Protein AF-A0A9P7JYB6-F1 (afdb_monomer)

Mean predicted aligned error: 8.9 Å

Secondary structure (DSSP, 8-state):
-------TTHHHHHHHHHHHHHHHHHHHHS--SS--HHHHHHHHHHHHHHTTS-SS--SSHHHHHHHHHHH----HHHHHHHTTS-HHHHHHHS-SSHHHHHHHHHH-S-PPPHHHHHHTTGGGG--S---

pLDDT: mean 78.35, std 14.1, range [33.31, 90.75]

Nearest PDB structures (foldseek):
  6iuh-assembly2_B  TM=2.612E-01  e=4.422E+00  Rattus norvegicus

Organism: NCBI:txid1912936

Solvent-accessible surface area (backbone atoms only — not comparable to full-atom values): 7772 Å² total; per-residue (Å²): 142,82,89,80,84,80,73,77,69,64,66,62,54,49,55,51,30,52,54,22,45,50,53,51,47,56,40,63,78,54,44,68,90,60,94,46,68,66,64,52,34,51,51,42,29,27,49,36,38,37,64,65,76,42,99,66,69,56,94,41,57,66,57,29,40,50,50,38,59,72,66,53,25,45,56,65,42,60,47,68,74,42,60,89,71,48,56,67,61,51,51,67,61,38,31,97,34,68,66,54,38,53,53,46,58,69,75,41,87,71,67,62,56,69,66,58,37,55,63,54,67,47,54,51,54,58,85,76,84,72,128

Structure (mmCIF, N/CA/C/O backbone):
data_AF-A0A9P7JYB6-F1
#
_entry.id   AF-A0A9P7JYB6-F1
#
loop_
_atom_site.group_PDB
_atom_site.id
_atom_site.type_symbol
_atom_site.label_atom_id
_atom_site.label_alt_id
_atom_site.label_comp_id
_atom_site.label_asym_id
_atom_site.label_entity_id
_atom_site.label_seq_id
_atom_site.pdbx_PDB_ins_code
_atom_site.Cartn_x
_atom_site.Cartn_y
_atom_site.Cartn_z
_atom_site.occupancy
_atom_site.B_iso_or_equiv
_atom_site.auth_seq_id
_atom_site.auth_comp_id
_atom_site.auth_asym_id
_atom_site.auth_atom_id
_atom_site.pdbx_PDB_model_num
ATOM 1 N N . MET A 1 1 ? -38.415 22.644 -21.690 1.00 56.38 1 MET A N 1
ATOM 2 C CA . MET A 1 1 ? -37.770 22.269 -20.421 1.00 56.38 1 MET A CA 1
ATOM 3 C C . MET A 1 1 ? -37.623 20.766 -20.470 1.00 56.38 1 MET A C 1
ATOM 5 O O . MET A 1 1 ? -38.571 20.095 -20.114 1.00 56.38 1 MET A O 1
ATOM 9 N N . GLU A 1 2 ? -36.503 20.261 -20.979 1.00 40.44 2 GLU A N 1
ATOM 10 C CA . GLU A 1 2 ? -36.101 18.865 -20.782 1.00 40.44 2 GLU A CA 1
ATOM 11 C C . GLU A 1 2 ? -34.589 18.868 -20.553 1.00 40.44 2 GLU A C 1
ATOM 13 O O . GLU A 1 2 ? -33.809 19.348 -21.375 1.00 40.44 2 GLU A O 1
ATOM 18 N N . TYR A 1 3 ? -34.242 18.482 -19.329 1.00 57.28 3 TYR A N 1
ATOM 19 C CA . TYR A 1 3 ? -32.908 18.156 -18.858 1.00 57.28 3 TYR A CA 1
ATOM 20 C C . TYR A 1 3 ? -32.534 16.781 -19.422 1.00 57.28 3 TYR A C 1
ATOM 22 O O . TYR A 1 3 ? -33.396 15.916 -19.488 1.00 57.28 3 TYR A O 1
ATOM 30 N N . GLU A 1 4 ? -31.264 16.575 -19.764 1.00 50.97 4 GLU A N 1
ATOM 31 C CA . GLU A 1 4 ? -30.354 15.691 -19.017 1.00 50.97 4 GLU A CA 1
ATOM 32 C C . GLU A 1 4 ? -29.017 15.617 -19.768 1.00 50.97 4 GLU A C 1
ATOM 34 O O . GLU A 1 4 ? -28.839 14.911 -20.755 1.00 50.97 4 GLU A O 1
ATOM 39 N N . SER A 1 5 ? -28.061 16.425 -19.305 1.00 48.00 5 SER A N 1
ATOM 40 C CA . SER A 1 5 ? -26.671 16.368 -19.744 1.00 48.00 5 SER A CA 1
ATOM 41 C C . SER A 1 5 ? -26.021 15.125 -19.140 1.00 48.00 5 SER A C 1
ATOM 43 O O . SER A 1 5 ? -25.659 15.116 -17.963 1.00 48.00 5 SER A O 1
ATOM 45 N N . GLU A 1 6 ? -25.882 14.078 -19.948 1.00 50.66 6 GLU A N 1
ATOM 46 C CA . GLU A 1 6 ? -25.159 12.855 -19.606 1.00 50.66 6 GLU A CA 1
ATOM 47 C C . GLU A 1 6 ? -23.715 13.177 -19.174 1.00 50.66 6 GLU A C 1
ATOM 49 O O . GLU A 1 6 ? -22.911 13.766 -19.904 1.00 50.66 6 GLU A O 1
ATOM 54 N N . THR A 1 7 ? -23.385 12.812 -17.936 1.00 47.38 7 THR A N 1
ATOM 55 C CA . THR A 1 7 ? -22.102 13.068 -17.278 1.00 47.38 7 THR A CA 1
ATOM 56 C C . THR A 1 7 ? -20.979 12.232 -17.901 1.00 47.38 7 THR A C 1
ATOM 58 O O . THR A 1 7 ? -20.695 11.114 -17.472 1.00 47.38 7 THR A O 1
ATOM 61 N N . HIS A 1 8 ? -20.284 12.801 -18.885 1.00 45.94 8 HIS A N 1
ATOM 62 C CA . HIS A 1 8 ? -19.112 12.209 -19.549 1.00 45.94 8 HIS A CA 1
ATOM 63 C C . HIS A 1 8 ? -17.847 12.079 -18.659 1.00 45.94 8 HIS A C 1
ATOM 65 O O . HIS A 1 8 ? -16.815 11.602 -19.130 1.00 45.94 8 HIS A O 1
ATOM 71 N N . GLU A 1 9 ? -17.894 12.465 -17.378 1.00 48.59 9 GLU A N 1
ATOM 72 C CA . GLU A 1 9 ? -16.755 12.362 -16.445 1.00 48.59 9 GLU A CA 1
ATOM 73 C C . GLU A 1 9 ? -16.563 10.967 -15.821 1.00 48.59 9 GLU A C 1
ATOM 75 O O . GLU A 1 9 ? -15.467 10.668 -15.354 1.00 48.59 9 GLU A O 1
ATOM 80 N N . ALA A 1 10 ? -17.573 10.088 -15.835 1.00 48.06 10 ALA A N 1
ATOM 81 C CA . ALA A 1 10 ? -17.491 8.787 -15.153 1.00 48.06 10 ALA A CA 1
ATOM 82 C C . ALA A 1 10 ? -16.705 7.711 -15.933 1.00 48.06 10 ALA A C 1
ATOM 84 O O . ALA A 1 10 ? -16.224 6.736 -15.356 1.00 48.06 10 ALA A O 1
ATOM 85 N N . ARG A 1 11 ? -16.557 7.861 -17.256 1.00 42.78 11 ARG A N 1
ATOM 86 C CA . ARG A 1 11 ? -15.964 6.816 -18.115 1.00 42.78 11 ARG A CA 1
ATOM 87 C C . ARG A 1 11 ? -14.432 6.851 -18.152 1.00 42.78 11 ARG A C 1
ATOM 89 O O . ARG A 1 11 ? -13.803 5.819 -18.353 1.00 42.78 11 ARG A O 1
ATOM 96 N N . THR A 1 12 ? -13.824 8.017 -17.933 1.00 50.47 12 THR A N 1
ATOM 97 C CA . THR A 1 12 ? -12.358 8.193 -17.950 1.00 50.47 12 THR A CA 1
ATOM 98 C C . THR A 1 12 ? -11.707 7.841 -16.610 1.00 50.47 12 THR A C 1
ATOM 100 O O . THR A 1 12 ? -10.588 7.323 -16.578 1.00 50.47 12 THR A O 1
ATOM 103 N N . THR A 1 13 ? -12.414 8.061 -15.499 1.00 52.69 13 THR A N 1
ATOM 104 C CA . THR A 1 13 ? -11.960 7.687 -14.151 1.00 52.69 13 THR A CA 1
ATOM 105 C C . THR A 1 13 ? -11.924 6.176 -13.951 1.00 52.69 13 THR A C 1
ATOM 107 O O . THR A 1 13 ? -10.978 5.677 -13.345 1.00 52.69 13 THR A O 1
ATOM 110 N N . ASN A 1 14 ? -12.895 5.448 -14.514 1.00 54.66 14 ASN A N 1
ATOM 111 C CA . ASN A 1 14 ? -12.967 3.991 -14.390 1.00 54.66 14 ASN A CA 1
ATOM 112 C C . ASN A 1 14 ? -11.815 3.296 -15.124 1.00 54.66 14 ASN A C 1
ATOM 114 O O . ASN A 1 14 ? -11.147 2.467 -14.518 1.00 54.66 14 ASN A O 1
ATOM 118 N N . SER A 1 15 ? -11.485 3.724 -16.351 1.00 60.22 15 SER A N 1
ATOM 119 C CA . SER A 1 15 ? -10.326 3.184 -17.085 1.00 60.22 15 SER A CA 1
ATOM 120 C C . SER A 1 15 ? -9.018 3.395 -16.316 1.00 60.22 15 SER A C 1
ATOM 122 O O . SER A 1 15 ? -8.206 2.485 -16.2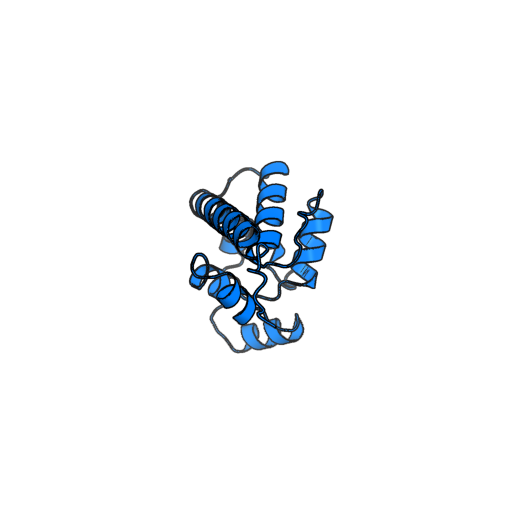08 1.00 60.22 15 SER A O 1
ATOM 124 N N . SER A 1 16 ? -8.834 4.576 -15.7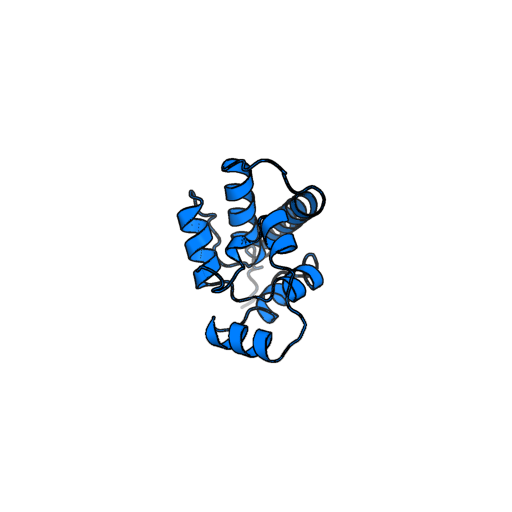12 1.00 79.50 16 SER A N 1
ATOM 125 C CA . SER A 1 16 ? -7.613 4.894 -14.959 1.00 79.50 16 SER A CA 1
ATOM 126 C C . SER A 1 16 ? -7.503 4.085 -13.658 1.00 79.50 16 SER A C 1
ATOM 128 O O . SER A 1 16 ? -6.400 3.725 -13.244 1.00 79.50 16 SER A O 1
ATOM 130 N N . TYR A 1 17 ? -8.637 3.803 -13.007 1.00 83.06 17 TYR A N 1
ATOM 131 C CA . TYR A 1 17 ? -8.708 2.942 -11.826 1.00 83.06 17 TYR A CA 1
ATOM 132 C C . TYR A 1 17 ? -8.390 1.484 -12.167 1.00 83.06 17 TYR A C 1
ATOM 134 O O . TYR A 1 17 ? -7.539 0.891 -11.506 1.00 83.06 17 TYR A O 1
ATOM 142 N N . GLU A 1 18 ? -9.039 0.920 -13.190 1.00 84.56 18 GLU A N 1
ATOM 143 C CA . GLU A 1 18 ? -8.853 -0.479 -13.593 1.00 84.56 18 GLU A CA 1
ATOM 144 C C . GLU A 1 18 ? -7.404 -0.749 -14.014 1.00 84.56 18 GLU A C 1
ATOM 146 O O . GLU A 1 18 ? -6.799 -1.715 -13.542 1.00 84.56 18 GLU A O 1
ATOM 151 N N . ASP A 1 19 ? -6.802 0.154 -14.795 1.00 86.31 19 ASP A N 1
ATOM 152 C CA . ASP A 1 19 ? -5.391 0.069 -15.188 1.00 86.31 19 ASP A CA 1
ATOM 153 C C . ASP A 1 19 ? -4.452 0.118 -13.971 1.00 86.31 19 ASP A C 1
ATOM 155 O O . ASP A 1 19 ? -3.505 -0.670 -13.858 1.00 86.31 19 ASP A O 1
ATOM 159 N N . ALA A 1 20 ? -4.723 1.017 -13.017 1.00 87.62 20 ALA A N 1
ATOM 160 C CA . ALA A 1 20 ? -3.945 1.118 -11.787 1.00 87.62 20 ALA A CA 1
ATOM 161 C C . ALA A 1 20 ? -4.081 -0.146 -10.921 1.00 87.62 20 ALA A C 1
ATOM 163 O O . ALA A 1 20 ? -3.073 -0.680 -10.449 1.00 87.62 20 ALA A O 1
ATOM 164 N N . ALA A 1 21 ? -5.300 -0.659 -10.749 1.00 87.94 21 ALA A N 1
ATOM 165 C CA . ALA A 1 21 ? -5.581 -1.865 -9.976 1.00 87.94 21 ALA A CA 1
ATOM 166 C C . ALA A 1 21 ? -4.929 -3.107 -10.608 1.00 87.94 21 ALA A C 1
ATOM 168 O O . ALA A 1 21 ? -4.330 -3.927 -9.897 1.00 87.94 21 ALA A O 1
ATOM 169 N N . ALA A 1 22 ? -4.970 -3.226 -11.939 1.00 88.00 22 ALA A N 1
ATOM 170 C CA . ALA A 1 22 ? -4.321 -4.298 -12.688 1.00 88.00 22 ALA A CA 1
ATOM 171 C C . ALA A 1 22 ? -2.793 -4.242 -12.539 1.00 88.00 22 ALA A C 1
ATOM 173 O O . ALA A 1 22 ? -2.171 -5.248 -12.183 1.00 88.00 22 ALA A O 1
ATOM 174 N N . TYR A 1 23 ? -2.189 -3.060 -12.705 1.00 88.31 23 TYR A N 1
ATOM 175 C CA . TYR A 1 23 ? -0.750 -2.871 -12.502 1.00 88.31 23 TYR A CA 1
ATOM 176 C C . TYR A 1 23 ? -0.324 -3.238 -11.077 1.00 88.31 23 TYR A C 1
ATOM 178 O O . TYR A 1 23 ? 0.654 -3.962 -10.881 1.00 88.31 23 TYR A O 1
ATOM 186 N N . ILE A 1 24 ? -1.060 -2.779 -10.061 1.00 88.00 24 ILE A N 1
ATOM 187 C CA . ILE A 1 24 ? -0.750 -3.100 -8.664 1.00 88.00 24 ILE A CA 1
ATOM 188 C C . ILE A 1 24 ? -0.942 -4.601 -8.410 1.00 88.00 24 ILE A C 1
ATOM 190 O O . ILE A 1 24 ? -0.209 -5.189 -7.619 1.00 88.00 24 ILE A O 1
ATOM 194 N N . THR A 1 25 ? -1.892 -5.263 -9.074 1.00 88.25 25 THR A N 1
ATOM 195 C CA . THR A 1 25 ? -2.072 -6.730 -9.005 1.00 88.25 25 THR A CA 1
ATOM 196 C C . THR A 1 25 ? -0.839 -7.445 -9.497 1.00 88.25 25 THR A C 1
ATOM 198 O O . THR A 1 25 ? -0.185 -8.123 -8.706 1.00 88.25 25 THR A O 1
ATOM 201 N N . GLN A 1 26 ? -0.422 -7.146 -10.720 1.00 85.44 26 GLN A N 1
ATOM 202 C CA . GLN A 1 26 ? 0.801 -7.694 -11.284 1.00 85.44 26 GLN A CA 1
ATOM 203 C C . GLN A 1 26 ? 2.037 -7.397 -10.415 1.00 85.44 26 GLN A C 1
ATOM 205 O O . GLN A 1 26 ? 2.889 -8.265 -10.222 1.00 85.44 26 GLN A O 1
ATOM 210 N N . TYR A 1 27 ? 2.130 -6.187 -9.855 1.00 85.38 27 TYR A N 1
ATOM 211 C CA . TYR A 1 27 ? 3.245 -5.792 -8.995 1.00 85.38 27 TYR A CA 1
ATOM 212 C C . TYR A 1 27 ? 3.279 -6.566 -7.670 1.00 85.38 27 TYR A C 1
ATOM 214 O O . TYR A 1 27 ? 4.364 -6.889 -7.185 1.00 85.38 27 TYR A O 1
ATOM 222 N N . LEU A 1 28 ? 2.121 -6.846 -7.061 1.00 82.56 28 LEU A N 1
ATOM 223 C CA . LEU A 1 28 ? 2.048 -7.591 -5.801 1.00 82.56 28 LEU A CA 1
ATOM 224 C C . LEU A 1 28 ? 2.263 -9.099 -5.992 1.00 82.56 28 LEU A C 1
ATOM 226 O O . LEU A 1 28 ? 2.848 -9.711 -5.104 1.00 82.56 28 LEU A O 1
ATOM 230 N N . ASP A 1 29 ? 1.859 -9.678 -7.125 1.00 81.00 29 ASP A N 1
ATOM 231 C CA . ASP A 1 29 ? 2.128 -11.089 -7.455 1.00 81.00 29 ASP A CA 1
ATOM 232 C C . ASP A 1 29 ? 3.606 -11.347 -7.793 1.00 81.00 29 ASP A C 1
ATOM 234 O O . ASP A 1 29 ? 4.16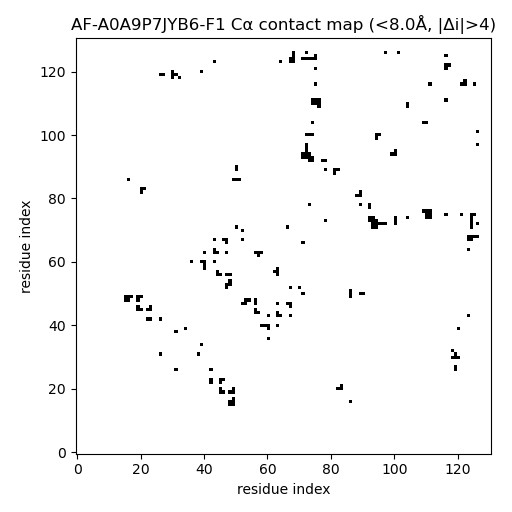6 -12.393 -7.457 1.00 81.00 29 ASP A O 1
ATOM 238 N N . ALA A 1 30 ? 4.273 -10.375 -8.419 1.00 76.50 30 ALA A N 1
ATOM 239 C CA . ALA A 1 30 ? 5.687 -10.449 -8.771 1.00 76.50 30 ALA 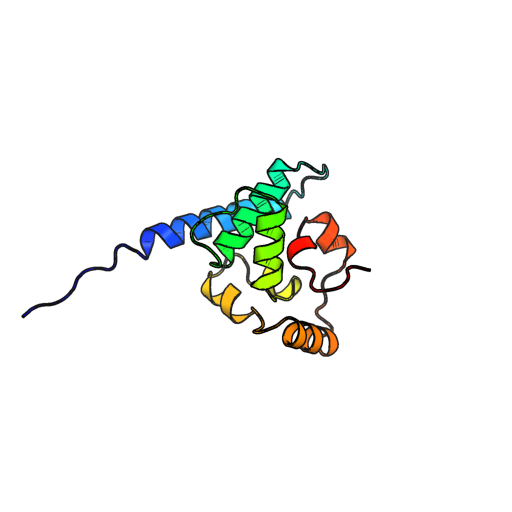A CA 1
ATOM 240 C C . ALA A 1 30 ? 6.453 -9.223 -8.241 1.00 76.50 30 ALA A C 1
ATOM 242 O O . ALA A 1 30 ? 6.899 -8.379 -9.029 1.00 76.50 30 ALA A O 1
ATOM 243 N N . PRO A 1 31 ? 6.657 -9.110 -6.912 1.00 65.12 31 PRO A N 1
ATOM 244 C CA . PRO A 1 31 ? 7.327 -7.957 -6.335 1.00 65.12 31 PRO A CA 1
ATOM 245 C C . PRO A 1 31 ? 8.744 -7.861 -6.895 1.00 65.12 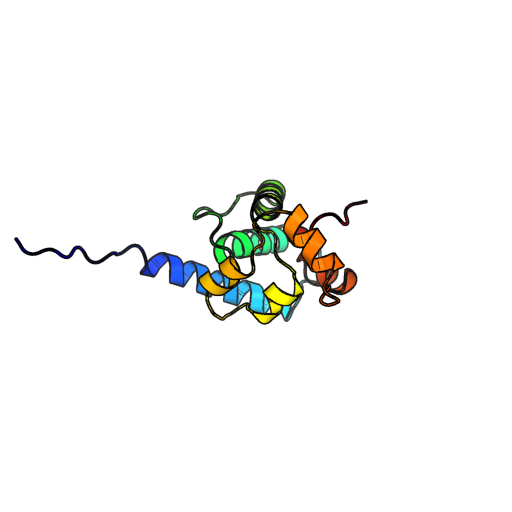31 PRO A C 1
ATOM 247 O O . PRO A 1 31 ? 9.560 -8.785 -6.787 1.00 65.12 31 PRO A O 1
ATOM 250 N N . VAL A 1 32 ? 9.045 -6.724 -7.527 1.00 61.38 32 VAL A N 1
ATOM 251 C CA . VAL A 1 32 ? 10.351 -6.479 -8.136 1.00 61.38 32 VAL A CA 1
ATOM 252 C C . VAL A 1 32 ? 11.401 -6.509 -7.023 1.00 61.38 32 VAL A C 1
ATOM 254 O O . VAL A 1 32 ? 11.561 -5.552 -6.271 1.00 61.38 32 VAL A O 1
ATOM 257 N N . LYS A 1 33 ? 12.157 -7.611 -6.925 1.00 57.62 33 LYS A N 1
ATOM 258 C CA . LYS A 1 33 ? 13.210 -7.813 -5.906 1.00 57.62 33 LYS A CA 1
ATOM 259 C C . LYS A 1 33 ? 14.307 -6.735 -5.945 1.00 57.62 33 LYS A C 1
ATOM 261 O O . LYS A 1 33 ? 15.093 -6.604 -5.010 1.00 57.62 33 LYS A O 1
ATOM 266 N N . LYS A 1 34 ? 14.379 -5.964 -7.034 1.00 56.44 34 LYS A N 1
ATOM 267 C CA . LYS A 1 34 ? 15.330 -4.869 -7.243 1.00 56.44 34 LYS A CA 1
ATOM 268 C C . LYS A 1 34 ? 14.670 -3.527 -6.926 1.00 56.44 34 LYS A C 1
ATOM 270 O O . LYS A 1 34 ? 13.587 -3.232 -7.420 1.00 56.44 34 LYS A O 1
ATOM 275 N N . LYS A 1 35 ? 15.372 -2.679 -6.163 1.00 65.31 35 LYS A N 1
ATOM 276 C CA . LYS A 1 35 ? 15.017 -1.272 -5.899 1.00 65.31 35 LYS A CA 1
ATOM 277 C C . LYS A 1 35 ? 15.100 -0.442 -7.192 1.00 65.31 35 LYS A C 1
ATOM 279 O O . LYS A 1 35 ? 15.999 0.378 -7.338 1.00 65.31 35 LYS A O 1
ATOM 284 N N . ASN A 1 36 ? 14.199 -0.669 -8.146 1.00 78.50 36 ASN A N 1
ATOM 285 C CA . ASN A 1 36 ? 14.096 0.157 -9.342 1.00 78.50 36 ASN A CA 1
ATOM 286 C C . ASN A 1 36 ? 13.292 1.427 -8.994 1.00 78.50 36 ASN A C 1
ATOM 288 O O . ASN A 1 36 ? 12.102 1.317 -8.674 1.00 78.50 36 ASN A O 1
ATOM 292 N N . PRO A 1 37 ? 13.906 2.626 -9.025 1.00 79.88 37 PRO A N 1
ATOM 293 C CA . PRO A 1 37 ? 13.210 3.869 -8.704 1.00 79.88 37 PRO A CA 1
ATOM 294 C C . PRO A 1 37 ? 12.037 4.150 -9.654 1.00 79.88 37 PRO A C 1
ATOM 296 O O . PRO A 1 37 ? 11.022 4.669 -9.196 1.00 79.88 37 PRO A O 1
ATOM 299 N N . GLY A 1 38 ? 12.123 3.746 -10.927 1.00 83.38 38 GLY A N 1
ATOM 300 C CA . GLY A 1 38 ? 11.029 3.888 -11.894 1.00 83.38 38 GLY A CA 1
ATOM 301 C C . GLY A 1 38 ? 9.821 3.021 -11.534 1.00 83.38 38 GLY A C 1
ATOM 302 O O . GLY A 1 38 ? 8.709 3.528 -11.424 1.00 83.38 38 GLY A O 1
ATOM 303 N N . ALA A 1 39 ? 10.048 1.739 -11.227 1.00 83.31 39 ALA A N 1
ATOM 304 C CA . ALA A 1 39 ? 8.981 0.828 -10.797 1.00 83.31 39 ALA A CA 1
ATOM 305 C C . ALA A 1 39 ? 8.325 1.285 -9.481 1.00 83.31 39 ALA A C 1
ATOM 307 O O . ALA A 1 39 ? 7.114 1.163 -9.304 1.00 83.31 39 ALA A O 1
ATOM 308 N N . LYS A 1 40 ? 9.120 1.858 -8.565 1.00 85.75 40 LYS A N 1
ATOM 309 C CA . LYS A 1 40 ? 8.611 2.457 -7.327 1.00 85.75 40 LYS A CA 1
ATOM 310 C C . LYS A 1 40 ? 7.755 3.692 -7.603 1.00 85.75 40 LYS A C 1
ATOM 312 O O . LYS A 1 40 ? 6.723 3.845 -6.962 1.00 85.75 40 LYS A O 1
ATOM 317 N N . LEU A 1 41 ? 8.175 4.580 -8.504 1.00 88.88 41 LEU A N 1
ATOM 318 C CA . LEU A 1 41 ? 7.381 5.753 -8.867 1.00 88.88 41 LEU A CA 1
ATOM 319 C C . LEU A 1 41 ? 6.039 5.336 -9.475 1.00 88.88 41 LEU A C 1
ATOM 321 O O . LEU A 1 41 ? 5.011 5.811 -9.001 1.00 88.88 41 LEU A O 1
ATOM 325 N N . LEU A 1 42 ? 6.055 4.401 -10.428 1.00 89.31 42 LEU A N 1
ATOM 326 C CA . LEU A 1 42 ? 4.844 3.865 -11.055 1.00 89.31 42 LEU A CA 1
ATOM 327 C C . LEU A 1 42 ? 3.895 3.242 -10.029 1.00 89.31 42 LEU A C 1
ATOM 329 O O . LEU A 1 42 ? 2.708 3.544 -10.047 1.00 89.31 42 LEU A O 1
ATOM 333 N N . LEU A 1 43 ? 4.410 2.461 -9.071 1.00 89.06 43 LEU A N 1
ATOM 334 C CA . LEU A 1 43 ? 3.592 1.929 -7.975 1.00 89.06 43 LEU A CA 1
ATOM 335 C C . LEU A 1 43 ? 2.922 3.045 -7.166 1.00 89.06 43 LEU A C 1
ATOM 337 O O . LEU A 1 43 ? 1.739 2.962 -6.855 1.00 89.06 43 LEU A O 1
ATOM 341 N N . LEU A 1 44 ? 3.664 4.096 -6.809 1.00 90.12 44 LEU A N 1
ATOM 342 C CA . LEU A 1 44 ? 3.104 5.198 -6.024 1.00 90.12 44 LEU A CA 1
ATOM 343 C C . LEU A 1 44 ? 2.084 6.014 -6.826 1.00 90.12 44 LEU A C 1
ATOM 345 O O . LEU A 1 44 ? 1.094 6.455 -6.253 1.00 90.12 44 LEU A O 1
ATOM 349 N N . GLN A 1 45 ? 2.314 6.217 -8.122 1.00 90.75 45 GLN A N 1
ATOM 350 C CA . GLN A 1 45 ? 1.361 6.875 -9.016 1.00 90.75 45 GLN A CA 1
ATOM 351 C C . GLN A 1 45 ? 0.084 6.044 -9.158 1.00 90.75 45 GLN A C 1
ATOM 353 O O . GLN A 1 45 ? -1.002 6.590 -8.984 1.00 90.75 45 GLN A O 1
ATOM 358 N N . ALA A 1 46 ? 0.215 4.732 -9.373 1.00 90.25 46 ALA A N 1
ATOM 359 C CA . ALA A 1 46 ? -0.913 3.812 -9.431 1.00 90.25 46 ALA A CA 1
ATOM 360 C C . ALA A 1 46 ? -1.721 3.846 -8.126 1.00 90.25 46 ALA A C 1
ATOM 362 O O . ALA A 1 46 ? -2.931 3.998 -8.180 1.00 90.25 46 ALA A O 1
ATOM 363 N N . LEU A 1 47 ? -1.073 3.830 -6.953 1.00 89.69 47 LEU A N 1
ATOM 364 C CA . LEU A 1 47 ? -1.772 3.960 -5.665 1.00 89.69 47 LEU A CA 1
ATOM 365 C C . LEU A 1 47 ? -2.521 5.298 -5.547 1.00 89.69 47 LEU A C 1
ATOM 367 O O . LEU A 1 47 ? -3.636 5.342 -5.042 1.00 89.69 47 LEU A O 1
ATOM 371 N N . VAL A 1 48 ? -1.933 6.407 -6.005 1.00 89.88 48 VAL A N 1
ATOM 372 C CA . VAL A 1 48 ? -2.606 7.720 -5.981 1.00 89.88 48 VAL A CA 1
ATOM 373 C C . VAL A 1 48 ? -3.885 7.708 -6.822 1.00 89.88 48 VAL A C 1
ATOM 375 O O . VAL A 1 48 ? -4.886 8.288 -6.392 1.00 89.88 48 VAL A O 1
ATOM 378 N N . VAL A 1 49 ? -3.849 7.043 -7.980 1.00 89.94 49 VAL A N 1
ATOM 379 C CA . VAL A 1 49 ? -5.001 6.879 -8.875 1.00 89.94 49 VAL A CA 1
ATOM 380 C C . VAL A 1 49 ? -6.016 5.903 -8.286 1.00 89.94 49 VAL A C 1
ATOM 382 O O . VAL A 1 49 ? -7.191 6.242 -8.214 1.00 89.94 49 VAL A O 1
ATOM 385 N N . GLU A 1 50 ? -5.579 4.744 -7.792 1.00 89.19 50 GLU A N 1
ATOM 386 C CA . GLU A 1 50 ? -6.444 3.697 -7.236 1.00 89.19 50 GLU A CA 1
ATOM 387 C C . GLU A 1 50 ? -7.229 4.203 -6.016 1.00 89.19 50 GLU A C 1
ATOM 389 O O . GLU A 1 50 ? -8.436 3.994 -5.922 1.00 89.19 50 GLU A O 1
ATOM 394 N N . PHE A 1 51 ? -6.588 4.972 -5.129 1.00 87.50 51 PHE A N 1
ATOM 395 C CA . PHE A 1 51 ? -7.261 5.617 -3.995 1.00 87.50 51 PHE A CA 1
ATOM 396 C C . PHE A 1 51 ? -8.049 6.883 -4.372 1.00 87.50 51 PHE A C 1
ATOM 398 O O . PHE A 1 51 ? -8.757 7.433 -3.528 1.00 87.50 51 PHE A O 1
ATOM 405 N N . GLY A 1 52 ? -7.938 7.371 -5.610 1.00 87.31 52 GLY A N 1
ATOM 406 C CA . GLY A 1 52 ? -8.683 8.537 -6.089 1.00 87.31 52 GLY A CA 1
ATOM 407 C C . GLY A 1 52 ? -8.261 9.851 -5.430 1.00 87.31 52 GLY A C 1
ATOM 408 O O . GLY A 1 52 ? -9.080 10.746 -5.250 1.00 87.31 52 GLY A O 1
ATOM 409 N N . ILE A 1 53 ? -6.991 9.980 -5.032 1.00 86.56 53 ILE A N 1
ATOM 410 C CA . ILE A 1 53 ? -6.511 11.153 -4.277 1.00 86.56 53 ILE A CA 1
ATOM 411 C C . ILE A 1 53 ? -6.239 12.342 -5.191 1.00 86.56 53 ILE A C 1
ATOM 413 O O . ILE A 1 53 ? -6.429 13.492 -4.800 1.00 86.56 53 ILE A O 1
ATOM 417 N N . SER A 1 54 ? -5.724 12.075 -6.387 1.00 83.19 54 SER A N 1
ATOM 418 C CA . SER A 1 54 ? -5.379 13.102 -7.361 1.00 83.19 54 SER A CA 1
ATOM 419 C C . SER A 1 54 ? -5.647 12.582 -8.762 1.00 83.19 54 SER A C 1
ATOM 421 O O . SER A 1 54 ? -5.227 11.477 -9.099 1.00 83.19 54 SER A O 1
ATOM 423 N N . LYS A 1 55 ? -6.284 13.417 -9.594 1.00 74.88 55 LYS A N 1
ATOM 424 C CA . LYS A 1 55 ? -6.446 13.164 -11.035 1.00 74.88 55 LYS A CA 1
ATOM 425 C C . LYS A 1 55 ? -5.103 13.230 -11.782 1.00 74.88 55 LYS A C 1
ATOM 427 O O . LYS A 1 55 ? -4.978 12.685 -12.870 1.00 74.88 55 LYS A O 1
ATOM 432 N N . GLN A 1 56 ? -4.099 13.898 -11.205 1.00 80.69 56 GLN A N 1
ATOM 433 C CA . GLN A 1 56 ? -2.766 14.033 -11.791 1.00 80.69 56 GLN A CA 1
ATOM 434 C C . GLN A 1 56 ? -1.741 13.201 -11.012 1.00 80.69 56 GLN A C 1
ATOM 436 O O . GLN A 1 56 ? -1.567 13.426 -9.803 1.00 80.69 56 GLN A O 1
ATOM 441 N N . PRO A 1 57 ? -1.039 12.261 -11.670 1.00 77.75 57 PRO A N 1
ATOM 442 C CA . PRO A 1 57 ? -0.024 11.466 -11.011 1.00 77.75 57 PRO A CA 1
ATOM 443 C C . PRO A 1 57 ? 1.204 12.335 -10.675 1.00 77.75 57 PRO A C 1
ATOM 445 O O . PRO A 1 57 ? 1.675 13.120 -11.498 1.00 77.75 57 PRO A O 1
ATOM 448 N N . PRO A 1 58 ? 1.761 12.207 -9.465 1.00 85.56 58 PRO A N 1
ATOM 449 C CA . PRO A 1 58 ? 2.946 12.951 -9.044 1.00 85.56 58 PRO A CA 1
ATOM 450 C C . PRO A 1 58 ? 4.181 12.567 -9.871 1.00 85.56 58 PRO A C 1
ATOM 452 O O . PRO A 1 58 ? 4.459 11.387 -10.058 1.00 85.56 58 PRO A O 1
ATOM 455 N N . ALA A 1 59 ? 4.984 13.551 -10.284 1.00 87.25 59 ALA A N 1
ATOM 456 C CA . ALA A 1 59 ? 6.181 13.329 -11.111 1.00 87.25 59 ALA A CA 1
ATOM 457 C C . ALA A 1 59 ? 7.385 12.717 -10.358 1.00 87.25 59 ALA A C 1
ATOM 459 O O . ALA A 1 59 ? 8.348 12.280 -10.980 1.00 87.25 59 ALA A O 1
ATOM 460 N N . SER A 1 60 ? 7.340 12.674 -9.021 1.00 89.25 60 SER A N 1
ATOM 461 C CA . SER A 1 60 ? 8.480 12.280 -8.183 1.00 89.25 60 SER A CA 1
ATOM 462 C C . SER A 1 60 ? 8.068 11.370 -7.032 1.00 89.25 60 SER A C 1
ATOM 464 O O . SER A 1 60 ? 7.017 11.558 -6.416 1.00 89.25 60 SER A O 1
ATOM 466 N N . ILE A 1 61 ? 8.960 10.442 -6.659 1.00 88.00 61 ILE A N 1
ATOM 467 C CA . ILE A 1 61 ? 8.753 9.478 -5.561 1.00 88.00 61 ILE A CA 1
ATOM 468 C C . ILE A 1 61 ? 8.434 10.205 -4.251 1.00 88.00 61 ILE A C 1
ATOM 470 O O . ILE A 1 61 ? 7.534 9.796 -3.516 1.00 88.00 61 ILE A O 1
ATOM 474 N N . SER A 1 62 ? 9.159 11.287 -3.955 1.00 87.50 62 SER A N 1
ATOM 475 C CA . SER A 1 62 ? 8.974 12.076 -2.734 1.00 87.50 62 SER A CA 1
ATOM 476 C C . SER A 1 62 ? 7.598 12.734 -2.683 1.00 87.50 62 SER A C 1
ATOM 478 O O . SER A 1 62 ? 6.913 12.626 -1.666 1.00 87.50 62 SER A O 1
ATOM 480 N N . SER A 1 63 ? 7.162 13.354 -3.783 1.00 88.06 63 SER A N 1
ATOM 481 C CA . SER A 1 63 ? 5.844 13.990 -3.888 1.00 88.06 63 SER A CA 1
ATOM 482 C C . SER A 1 63 ? 4.723 12.963 -3.751 1.00 88.06 63 SER A C 1
ATOM 484 O O . SER A 1 63 ? 3.803 13.163 -2.961 1.00 88.06 63 SER A O 1
ATOM 486 N N . ALA A 1 64 ? 4.853 11.820 -4.428 1.00 88.81 64 ALA A N 1
ATOM 487 C CA . ALA A 1 64 ? 3.891 10.726 -4.353 1.00 88.81 64 ALA A CA 1
ATOM 488 C C . ALA A 1 64 ? 3.783 10.141 -2.942 1.00 88.81 64 ALA A C 1
ATOM 490 O O . ALA A 1 64 ? 2.695 10.000 -2.391 1.00 88.81 64 ALA A O 1
ATOM 491 N N . THR A 1 65 ? 4.928 9.882 -2.311 1.00 88.00 65 THR A N 1
ATOM 492 C CA . THR A 1 65 ? 4.988 9.380 -0.934 1.00 88.00 65 THR A CA 1
ATOM 493 C C . THR A 1 65 ? 4.382 10.383 0.045 1.00 88.00 65 THR A C 1
ATOM 495 O O . THR A 1 65 ? 3.660 9.987 0.958 1.00 88.00 65 THR A O 1
ATOM 498 N N . LYS A 1 66 ? 4.664 11.682 -0.119 1.00 88.81 66 LYS A N 1
ATOM 499 C CA . LYS A 1 66 ? 4.107 12.736 0.737 1.00 88.81 66 LYS A CA 1
ATOM 500 C C . LYS A 1 66 ? 2.587 12.793 0.612 1.00 88.81 66 LYS A C 1
ATOM 502 O O . LYS A 1 66 ? 1.920 12.847 1.641 1.00 88.81 66 LYS A O 1
ATOM 507 N N . LEU A 1 67 ? 2.066 12.736 -0.614 1.00 89.38 67 LEU A N 1
ATOM 508 C CA . LEU A 1 67 ? 0.632 12.758 -0.891 1.00 89.38 67 LEU A CA 1
ATOM 509 C C . LEU A 1 67 ? -0.070 11.535 -0.287 1.00 89.38 67 LEU A C 1
ATOM 511 O O . LEU A 1 67 ? -1.005 11.687 0.495 1.00 89.38 67 LEU A O 1
ATOM 515 N N . LEU A 1 68 ? 0.447 10.331 -0.545 1.00 89.06 68 LEU A N 1
ATOM 516 C CA . LEU A 1 68 ? -0.098 9.094 0.019 1.00 89.06 68 LEU A CA 1
ATOM 517 C C . LEU A 1 68 ? -0.081 9.114 1.551 1.00 89.06 68 LEU A C 1
ATOM 519 O O . LEU A 1 68 ? -1.087 8.818 2.178 1.00 89.06 68 LEU A O 1
ATOM 523 N N . LYS A 1 69 ? 1.017 9.549 2.178 1.00 86.62 69 LYS A N 1
ATOM 524 C CA . LYS A 1 69 ? 1.111 9.640 3.647 1.00 86.62 69 LYS A CA 1
ATOM 525 C C . LYS A 1 69 ? 0.263 10.761 4.252 1.00 86.62 69 LYS A C 1
ATOM 527 O O . LYS A 1 69 ? 0.153 10.811 5.480 1.00 86.62 69 LYS A O 1
ATOM 532 N N . ALA A 1 70 ? -0.217 11.712 3.457 1.00 87.06 70 ALA A N 1
ATOM 533 C CA . ALA A 1 70 ? -1.087 12.795 3.910 1.00 87.06 70 ALA A CA 1
ATOM 534 C C . ALA A 1 70 ? -2.567 12.421 3.787 1.00 87.06 70 ALA A C 1
ATOM 536 O O . ALA A 1 70 ? -3.344 12.804 4.658 1.00 87.06 70 ALA A O 1
ATOM 537 N N . SER A 1 71 ? -2.921 11.663 2.749 1.00 86.56 71 SER A N 1
ATOM 538 C CA . SER A 1 71 ? -4.311 11.384 2.392 1.00 86.56 71 SER A CA 1
ATOM 539 C C . SER A 1 71 ? -4.721 9.932 2.647 1.00 86.56 71 SER A C 1
ATOM 541 O O . SER A 1 71 ? -5.810 9.702 3.164 1.00 86.56 71 SER A O 1
ATOM 543 N N . VAL A 1 72 ? -3.862 8.944 2.364 1.00 89.50 72 VAL A N 1
ATOM 544 C CA . VAL A 1 72 ? -4.177 7.521 2.577 1.00 89.50 72 VAL A CA 1
ATOM 545 C C . VAL A 1 72 ? -3.863 7.118 4.003 1.00 89.50 72 VAL A C 1
ATOM 547 O O . VAL A 1 72 ? -2.705 6.933 4.384 1.00 89.50 72 VAL A O 1
ATOM 550 N N . HIS A 1 73 ? -4.917 6.909 4.785 1.00 90.00 73 HIS A N 1
ATOM 551 C CA . HIS A 1 73 ? -4.802 6.319 6.109 1.00 90.00 73 HIS A CA 1
ATOM 552 C C . HIS A 1 73 ? -5.523 4.980 6.182 1.00 90.00 73 HIS A C 1
ATOM 554 O O . HIS A 1 73 ? -6.587 4.880 6.771 1.00 90.00 73 HIS A O 1
ATOM 560 N N . VAL A 1 74 ? -4.947 3.935 5.600 1.00 88.81 74 VAL A N 1
ATOM 561 C CA . VAL A 1 74 ? -5.595 2.620 5.509 1.00 88.81 74 VAL A CA 1
ATOM 562 C C . VAL A 1 74 ? -4.768 1.541 6.200 1.00 88.81 74 VAL A C 1
ATOM 564 O O . VAL A 1 74 ? -3.539 1.624 6.267 1.00 88.81 74 VAL A O 1
ATOM 567 N N . ASN A 1 75 ? -5.433 0.515 6.726 1.00 87.38 75 ASN A N 1
ATOM 568 C CA . ASN A 1 75 ? -4.749 -0.710 7.115 1.00 87.38 75 ASN A CA 1
ATOM 569 C C . ASN A 1 75 ? -4.373 -1.482 5.846 1.00 87.38 75 ASN A C 1
ATOM 571 O O . ASN A 1 75 ? -5.232 -1.783 5.024 1.00 87.38 75 ASN A O 1
ATOM 575 N N . VAL A 1 76 ? -3.095 -1.836 5.704 1.00 87.06 76 VAL A N 1
ATOM 576 C CA . VAL A 1 76 ? -2.605 -2.573 4.533 1.00 87.06 76 VAL A CA 1
ATOM 577 C C . VAL A 1 76 ? -3.334 -3.912 4.349 1.00 87.06 76 VAL A C 1
ATOM 579 O O . VAL A 1 76 ? -3.555 -4.312 3.215 1.00 87.06 76 VAL A O 1
ATOM 582 N N . ASN A 1 77 ? -3.777 -4.570 5.427 1.00 85.06 77 ASN A N 1
ATOM 583 C CA . ASN A 1 77 ? -4.508 -5.837 5.320 1.00 85.06 77 ASN A CA 1
ATOM 584 C C . ASN A 1 77 ? -5.910 -5.617 4.727 1.00 85.06 77 ASN A C 1
ATOM 586 O O . ASN A 1 77 ? -6.300 -6.294 3.782 1.00 85.06 77 ASN A O 1
ATOM 590 N N . ASP A 1 78 ? -6.623 -4.597 5.216 1.00 86.50 78 ASP A N 1
ATOM 591 C CA . ASP A 1 78 ? -7.948 -4.238 4.700 1.00 86.50 78 ASP A CA 1
ATOM 592 C C . ASP A 1 78 ? -7.867 -3.760 3.242 1.00 86.50 78 ASP A C 1
ATOM 594 O O . ASP A 1 78 ? -8.708 -4.132 2.428 1.00 86.50 78 ASP A O 1
ATOM 598 N N . TYR A 1 79 ? -6.816 -3.011 2.888 1.00 88.81 79 TYR A N 1
ATOM 599 C CA . TYR A 1 79 ? -6.524 -2.647 1.501 1.00 88.81 79 TYR A CA 1
ATOM 600 C C . TYR A 1 79 ? -6.352 -3.891 0.623 1.00 88.81 79 TYR A C 1
ATOM 602 O O . TYR A 1 79 ? -7.035 -4.024 -0.388 1.00 88.81 79 TYR A O 1
ATOM 610 N N . VAL A 1 80 ? -5.502 -4.839 1.029 1.00 86.69 80 VAL A N 1
ATOM 611 C CA . VAL A 1 80 ? -5.266 -6.068 0.256 1.00 86.69 80 VAL A CA 1
ATOM 612 C C . VAL A 1 80 ? -6.529 -6.928 0.144 1.00 86.69 80 VA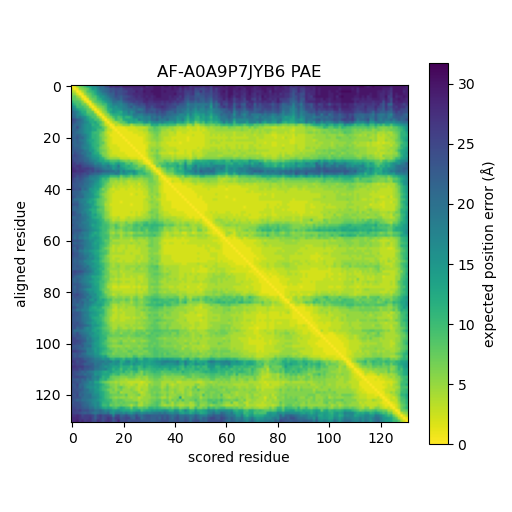L A C 1
ATOM 614 O O . VAL A 1 80 ? -6.728 -7.566 -0.882 1.00 86.69 80 VAL A O 1
ATOM 617 N N . ALA A 1 81 ? -7.402 -6.922 1.152 1.00 86.00 81 ALA A N 1
ATOM 618 C CA . ALA A 1 81 ? -8.658 -7.672 1.137 1.00 86.00 81 ALA A CA 1
ATOM 619 C C . ALA A 1 81 ? -9.768 -7.025 0.282 1.00 86.00 81 ALA A C 1
ATOM 621 O O . ALA A 1 81 ? -10.696 -7.714 -0.148 1.00 86.00 81 ALA A O 1
ATOM 622 N N . LYS A 1 82 ? -9.719 -5.703 0.078 1.00 85.44 82 LYS A N 1
ATOM 623 C CA . LYS A 1 82 ? -10.750 -4.928 -0.640 1.00 85.44 82 LYS A CA 1
ATOM 624 C C . LYS A 1 82 ? -10.325 -4.473 -2.037 1.00 85.44 82 LYS A C 1
ATOM 626 O O . LYS A 1 82 ? -11.188 -4.048 -2.801 1.00 85.44 82 LYS A O 1
ATOM 631 N N . ARG A 1 83 ? -9.035 -4.564 -2.377 1.00 80.44 83 ARG A N 1
ATOM 632 C CA . ARG A 1 83 ? -8.508 -4.258 -3.718 1.00 80.44 83 ARG A CA 1
ATOM 633 C C . ARG A 1 83 ? -9.235 -5.052 -4.809 1.00 80.44 83 ARG A C 1
ATOM 635 O O . ARG A 1 83 ? -9.645 -6.188 -4.574 1.00 80.44 83 ARG A O 1
ATOM 642 N N . GLY A 1 84 ? -9.354 -4.466 -5.999 1.00 74.00 84 GLY A N 1
ATOM 643 C CA . GLY A 1 84 ? -9.988 -5.109 -7.158 1.00 74.00 84 GLY A CA 1
ATOM 644 C C . GLY A 1 84 ? -11.512 -5.256 -7.072 1.00 74.00 84 GLY A C 1
ATOM 645 O O . GLY A 1 84 ? -12.087 -5.954 -7.899 1.00 74.00 84 GLY A O 1
ATOM 646 N N . LYS A 1 85 ? -12.156 -4.641 -6.071 1.00 78.75 85 LYS A N 1
ATOM 647 C CA . LYS A 1 85 ? -13.610 -4.443 -6.046 1.00 78.75 85 LYS A CA 1
ATOM 648 C C . LYS A 1 85 ? -13.935 -3.113 -6.718 1.00 78.75 85 LYS A C 1
ATOM 650 O O . LYS A 1 85 ? -13.905 -3.026 -7.934 1.00 78.75 85 LYS A O 1
ATOM 655 N N . ASP A 1 86 ? -14.123 -2.075 -5.909 1.00 82.44 86 ASP A N 1
ATOM 656 C CA . ASP A 1 86 ? -14.437 -0.730 -6.365 1.00 82.44 86 ASP A CA 1
ATOM 657 C C . ASP A 1 86 ? -13.567 0.300 -5.650 1.00 82.44 86 ASP A C 1
ATOM 659 O O . ASP A 1 86 ? -13.186 0.141 -4.484 1.00 82.44 86 ASP A O 1
ATOM 663 N N . GLN A 1 87 ? -13.315 1.421 -6.323 1.00 84.38 87 GLN A N 1
ATOM 664 C CA . GLN A 1 87 ? -12.622 2.562 -5.730 1.00 84.38 87 GLN A CA 1
ATOM 665 C C . GLN A 1 87 ? -13.342 3.091 -4.476 1.00 84.38 87 GLN A C 1
ATOM 667 O O . GLN A 1 87 ? -12.697 3.478 -3.500 1.00 84.38 87 GLN A O 1
ATOM 672 N N . SER A 1 88 ? -14.677 3.060 -4.458 1.00 84.88 88 SER A N 1
ATOM 673 C CA . SER A 1 88 ? -15.479 3.497 -3.309 1.00 84.88 88 SER A CA 1
ATOM 674 C C . SER A 1 88 ? -15.271 2.619 -2.071 1.00 84.88 88 SER A C 1
ATOM 676 O O . SER A 1 88 ? -15.194 3.140 -0.960 1.00 84.88 88 SER A O 1
ATOM 678 N N . GLU A 1 89 ? -15.099 1.305 -2.238 1.00 86.94 89 GLU A N 1
ATOM 679 C CA . GLU A 1 89 ? -14.793 0.380 -1.135 1.00 86.94 89 GLU A CA 1
ATOM 680 C C . GLU A 1 89 ? -13.431 0.697 -0.503 1.00 86.94 89 GLU A C 1
ATOM 682 O O . GLU A 1 89 ? -13.276 0.654 0.721 1.00 86.94 89 GLU A O 1
ATOM 687 N N . LEU A 1 90 ? -12.448 1.072 -1.330 1.00 86.00 90 LEU A N 1
ATOM 688 C CA . LEU A 1 90 ? -11.136 1.513 -0.855 1.00 86.00 90 LEU A CA 1
ATOM 689 C C . LEU A 1 90 ? -11.227 2.825 -0.071 1.00 86.00 90 LEU A C 1
ATOM 691 O O . LEU A 1 90 ? -10.554 2.977 0.948 1.00 86.00 90 LEU A O 1
ATOM 695 N N . GLN A 1 91 ? -12.081 3.753 -0.498 1.00 86.31 91 GLN A N 1
ATOM 696 C CA . GLN A 1 91 ? -12.310 5.006 0.224 1.00 86.31 91 GLN A CA 1
ATOM 697 C C . GLN A 1 91 ? -13.039 4.787 1.556 1.00 86.31 91 GLN A C 1
ATOM 699 O O . GLN A 1 91 ? -12.731 5.464 2.533 1.00 86.31 91 GLN A O 1
ATOM 704 N N . GLN A 1 92 ? -13.948 3.815 1.647 1.00 87.44 92 GLN A N 1
ATOM 705 C CA . GLN A 1 92 ? -14.662 3.511 2.894 1.00 87.44 92 GLN A CA 1
ATOM 706 C C . GLN A 1 92 ? -13.753 2.948 3.994 1.00 87.44 92 GLN A C 1
ATOM 708 O O . GLN A 1 92 ? -13.975 3.212 5.177 1.00 87.44 92 GLN A O 1
ATOM 713 N N . ILE A 1 93 ? -12.721 2.182 3.631 1.00 88.06 93 ILE A N 1
ATOM 714 C CA . ILE A 1 93 ? -11.746 1.661 4.603 1.00 88.06 93 ILE A CA 1
ATOM 715 C C . ILE A 1 93 ? -10.682 2.698 4.993 1.00 88.06 93 ILE A C 1
ATOM 717 O O . ILE A 1 93 ? -9.935 2.484 5.959 1.00 88.06 93 ILE A O 1
ATOM 721 N N . MET A 1 94 ? -10.593 3.819 4.266 1.00 89.44 94 MET A N 1
ATOM 722 C CA . MET A 1 94 ? -9.700 4.914 4.626 1.00 89.44 94 MET A CA 1
ATOM 723 C C . MET A 1 94 ? -10.163 5.564 5.923 1.00 89.44 94 MET A C 1
ATOM 725 O O . MET A 1 94 ? -11.305 5.971 6.110 1.00 89.44 94 MET A O 1
ATOM 729 N N . GLN A 1 95 ? -9.218 5.702 6.838 1.00 87.81 95 GLN A N 1
ATOM 730 C CA . GLN A 1 95 ? -9.435 6.366 8.103 1.00 87.81 95 GLN A CA 1
ATOM 731 C C . GLN A 1 95 ? 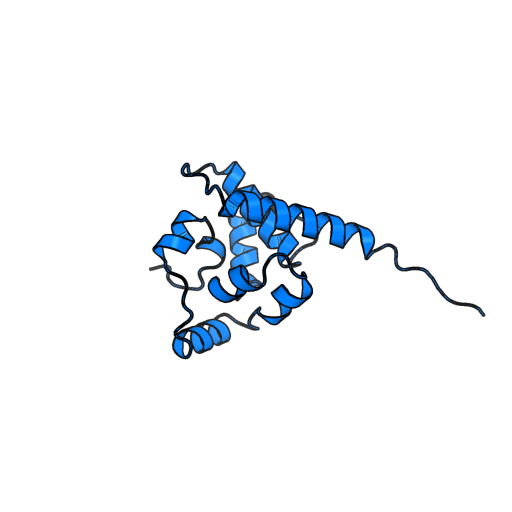-9.356 7.885 7.913 1.00 87.81 95 GLN A C 1
ATOM 733 O O . GLN A 1 95 ? -8.505 8.383 7.170 1.00 87.81 95 GLN A O 1
ATOM 738 N N . PRO A 1 96 ? -10.149 8.659 8.670 1.00 86.88 96 PRO A N 1
ATOM 739 C CA . PRO A 1 96 ? -10.148 10.117 8.562 1.00 86.88 96 PRO A CA 1
ATOM 740 C C . PRO A 1 96 ? -8.822 10.741 9.022 1.00 86.88 96 PRO A C 1
ATOM 742 O O . PRO A 1 96 ? -8.514 11.884 8.702 1.00 86.88 96 PRO A O 1
ATOM 745 N N . SER A 1 97 ? -8.018 10.018 9.814 1.00 88.00 97 SER A N 1
ATOM 746 C CA . SER A 1 97 ? -6.716 10.505 10.270 1.00 88.00 97 SER A CA 1
ATOM 747 C C . SER A 1 97 ? -5.747 9.387 10.655 1.00 88.00 97 SER A C 1
ATOM 749 O O . SER A 1 97 ? -6.135 8.274 11.018 1.00 88.00 97 SER A O 1
ATOM 751 N N . LYS A 1 98 ? -4.456 9.739 10.729 1.00 84.56 98 LYS A N 1
ATOM 752 C CA . LYS A 1 98 ? -3.389 8.884 11.288 1.00 84.56 98 LYS A CA 1
ATOM 753 C C . LYS A 1 98 ? -3.696 8.395 12.700 1.00 84.56 98 LYS A C 1
ATOM 755 O O . LYS A 1 98 ? -3.352 7.269 13.051 1.00 84.56 98 LYS A O 1
ATOM 760 N N . LYS A 1 99 ? -4.299 9.249 13.535 1.00 85.31 99 LYS A N 1
ATOM 761 C CA . LYS A 1 99 ? -4.643 8.903 14.922 1.00 85.31 99 LYS A CA 1
ATOM 762 C C . LYS A 1 99 ? -5.757 7.857 14.959 1.00 85.31 99 LYS A C 1
ATOM 764 O O . LYS A 1 99 ? -5.641 6.906 15.729 1.00 85.31 99 LYS A O 1
ATOM 769 N N . ALA A 1 100 ? -6.774 8.007 14.106 1.00 86.44 100 ALA A N 1
ATOM 770 C CA . ALA A 1 100 ? -7.857 7.035 13.964 1.00 86.44 100 ALA A CA 1
ATOM 771 C C . ALA A 1 100 ? -7.316 5.670 13.517 1.00 86.44 100 ALA A C 1
ATOM 773 O O . ALA A 1 100 ? -7.547 4.683 14.211 1.00 86.44 100 ALA A O 1
ATOM 774 N N . LEU A 1 101 ? -6.467 5.634 12.482 1.00 86.81 101 LEU A N 1
ATOM 775 C CA . LEU A 1 101 ? -5.838 4.385 12.045 1.00 86.81 101 LEU A CA 1
ATOM 776 C C . LEU A 1 101 ? -4.987 3.739 13.142 1.00 86.81 101 LEU A C 1
ATOM 778 O O . LEU A 1 101 ? -5.088 2.542 13.380 1.00 86.81 101 LEU A O 1
ATOM 782 N N . ARG A 1 102 ? -4.153 4.508 13.851 1.00 85.06 102 ARG A N 1
ATOM 783 C CA . ARG A 1 102 ? -3.348 3.949 14.951 1.00 85.06 102 ARG A CA 1
ATOM 784 C C . ARG A 1 102 ? -4.216 3.396 16.076 1.00 85.06 102 ARG A C 1
ATOM 786 O O . ARG A 1 102 ? -3.846 2.392 16.675 1.00 85.06 102 ARG A O 1
ATOM 793 N N . LYS A 1 103 ? -5.336 4.050 16.391 1.00 86.31 103 LYS A N 1
ATOM 794 C CA . LYS A 1 103 ? -6.296 3.570 17.392 1.00 86.31 103 LYS A CA 1
ATOM 795 C C . LYS A 1 103 ? -6.956 2.271 16.930 1.00 86.31 103 LYS A C 1
ATOM 797 O O . LYS A 1 103 ? -7.046 1.352 17.739 1.00 86.31 103 LYS A O 1
ATOM 802 N N . ASP A 1 104 ? -7.343 2.182 15.659 1.00 84.38 104 ASP A N 1
ATOM 803 C CA . ASP A 1 104 ? -7.885 0.955 15.071 1.00 84.38 104 ASP A CA 1
ATOM 804 C C . ASP A 1 104 ? -6.862 -0.187 15.106 1.00 84.38 104 ASP A C 1
ATOM 806 O O . ASP A 1 104 ? -7.124 -1.215 15.718 1.00 84.38 104 ASP A O 1
ATOM 810 N N . LEU A 1 105 ? -5.640 0.026 14.604 1.00 83.88 105 LEU A N 1
ATOM 811 C CA . LEU A 1 105 ? -4.560 -0.973 14.622 1.00 83.88 105 LEU A CA 1
ATOM 812 C C . LEU A 1 105 ? -4.139 -1.394 16.039 1.00 83.88 105 LEU A C 1
ATOM 814 O O . LEU A 1 105 ? -3.560 -2.463 16.228 1.00 83.88 105 LEU A O 1
ATOM 818 N N . ARG A 1 106 ? -4.351 -0.547 17.053 1.00 82.31 106 ARG A N 1
ATOM 819 C CA . ARG A 1 106 ? -4.124 -0.912 18.462 1.00 82.31 106 ARG A CA 1
ATOM 820 C C . ARG A 1 106 ? -5.204 -1.845 18.995 1.00 82.31 106 ARG A C 1
ATOM 822 O O . ARG A 1 106 ? -4.884 -2.687 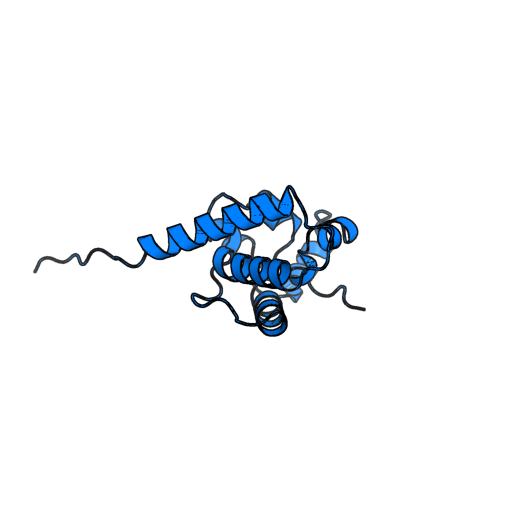19.823 1.00 82.31 106 ARG A O 1
ATOM 829 N N . ARG A 1 107 ? -6.444 -1.678 18.538 1.00 81.81 107 ARG A N 1
ATOM 830 C CA . ARG A 1 107 ? -7.604 -2.478 18.950 1.00 81.81 107 ARG A CA 1
ATOM 831 C C . ARG A 1 107 ? -7.753 -3.754 18.129 1.00 81.81 107 ARG A C 1
ATOM 833 O O . ARG A 1 107 ? -8.240 -4.748 18.649 1.00 81.81 107 ARG A O 1
ATOM 840 N N . SER A 1 108 ? -7.338 -3.728 16.867 1.00 71.44 108 SER A N 1
ATOM 841 C CA . SER A 1 108 ? -7.409 -4.862 15.961 1.00 71.44 108 SER A CA 1
ATOM 842 C C . SER A 1 108 ? -6.088 -5.636 15.940 1.00 71.44 108 SER A C 1
ATOM 844 O O . SER A 1 108 ? -4.995 -5.069 15.898 1.00 71.44 108 SER A O 1
ATOM 846 N N . SER A 1 109 ? -6.176 -6.964 15.929 1.00 68.81 109 SER A N 1
ATOM 847 C CA . SER A 1 109 ? -5.039 -7.860 15.670 1.00 68.81 109 SER A CA 1
ATOM 848 C C . SER A 1 109 ? -4.687 -7.951 14.176 1.00 68.81 109 SER A C 1
ATOM 850 O O . SER A 1 109 ? -3.748 -8.645 13.798 1.00 68.81 109 SER A O 1
ATOM 852 N N . ARG A 1 110 ? -5.399 -7.216 13.309 1.00 74.19 110 ARG A N 1
ATOM 853 C CA . ARG A 1 110 ? -5.356 -7.305 11.837 1.00 74.19 110 ARG A CA 1
ATOM 854 C C . ARG A 1 110 ? -4.169 -6.565 11.206 1.00 74.19 110 ARG A C 1
ATOM 856 O O . ARG A 1 110 ? -4.288 -5.977 10.131 1.00 74.19 110 ARG A O 1
ATOM 863 N N . ARG A 1 111 ? -3.019 -6.538 11.880 1.00 77.81 111 ARG A N 1
ATOM 864 C CA . ARG A 1 111 ? -1.827 -5.825 11.400 1.00 77.81 111 ARG A CA 1
ATOM 865 C C . ARG A 1 111 ? -1.150 -6.620 10.290 1.00 77.81 111 ARG A C 1
ATOM 867 O O . ARG A 1 111 ? -0.946 -7.822 10.416 1.00 77.81 111 ARG A O 1
ATOM 874 N N . SER A 1 112 ? -0.747 -5.936 9.225 1.00 78.50 112 SER A N 1
ATOM 875 C CA . SER A 1 112 ? 0.128 -6.540 8.215 1.00 78.50 112 SER A CA 1
ATOM 876 C C . SER A 1 112 ? 1.549 -6.717 8.755 1.00 78.50 112 SER A C 1
ATOM 878 O O . SER A 1 112 ? 2.047 -5.870 9.501 1.00 78.50 112 SER A O 1
ATOM 880 N N . SER A 1 113 ? 2.225 -7.793 8.347 1.00 80.94 113 SER A N 1
ATOM 881 C CA . SER A 1 113 ? 3.638 -8.015 8.672 1.00 80.94 113 SER A CA 1
ATOM 882 C C . SER A 1 113 ? 4.510 -6.923 8.051 1.00 80.94 113 SER A C 1
ATOM 884 O O . SER A 1 113 ? 4.489 -6.724 6.838 1.00 80.94 113 SER A O 1
ATOM 886 N N . LEU A 1 114 ? 5.331 -6.244 8.861 1.00 80.19 114 LEU A N 1
ATOM 887 C CA . LEU A 1 114 ? 6.265 -5.218 8.373 1.00 80.19 114 LEU A CA 1
ATOM 888 C C . LEU A 1 114 ? 7.215 -5.757 7.297 1.00 80.19 114 LEU A C 1
ATOM 890 O O . LEU A 1 114 ? 7.591 -5.014 6.391 1.00 80.19 114 LEU A O 1
ATOM 894 N N . LYS A 1 115 ? 7.598 -7.036 7.399 1.00 83.25 115 LYS A N 1
ATOM 895 C CA . LYS A 1 115 ? 8.439 -7.708 6.406 1.00 83.25 115 LYS A CA 1
ATOM 896 C C . LYS A 1 115 ? 7.710 -7.790 5.065 1.00 83.25 115 LYS A C 1
ATOM 898 O O . LYS A 1 115 ? 8.232 -7.292 4.075 1.00 83.25 115 LYS A O 1
ATOM 903 N N . TRP A 1 116 ? 6.473 -8.286 5.077 1.00 83.38 116 TRP A N 1
ATOM 904 C CA . TRP A 1 116 ? 5.641 -8.412 3.880 1.00 83.38 116 TRP A CA 1
ATOM 905 C C . TRP A 1 116 ? 5.392 -7.050 3.218 1.00 83.38 116 TRP A C 1
ATOM 907 O O . TRP A 1 116 ? 5.620 -6.893 2.022 1.00 83.38 116 TRP A O 1
ATOM 917 N N . VAL A 1 117 ? 5.034 -6.024 4.000 1.00 83.44 117 VAL A N 1
ATOM 918 C CA . VAL A 1 117 ? 4.792 -4.667 3.474 1.00 83.44 117 VAL A CA 1
ATOM 919 C C . VAL A 1 117 ? 6.043 -4.082 2.808 1.00 83.44 117 VAL A C 1
ATOM 921 O O . VAL A 1 117 ? 5.947 -3.437 1.762 1.00 83.44 117 VAL A O 1
ATOM 924 N N . LYS A 1 118 ? 7.226 -4.317 3.392 1.00 81.94 118 LYS A N 1
ATOM 925 C CA . LYS A 1 118 ? 8.508 -3.879 2.825 1.00 81.94 118 LYS A CA 1
ATOM 926 C C . LYS A 1 118 ? 8.864 -4.635 1.550 1.00 81.94 118 LYS A C 1
ATOM 928 O O . LYS A 1 118 ? 9.300 -3.992 0.597 1.00 81.94 118 LYS A O 1
ATOM 933 N N . GLU A 1 119 ? 8.681 -5.953 1.543 1.00 83.12 119 GLU A N 1
ATOM 934 C CA . GLU A 1 119 ? 8.934 -6.824 0.386 1.00 83.12 119 GLU A CA 1
ATOM 935 C C . GLU A 1 119 ? 8.058 -6.445 -0.812 1.00 83.12 119 GLU A C 1
ATOM 937 O O . GLU A 1 119 ? 8.540 -6.442 -1.939 1.00 83.12 119 GLU A O 1
ATOM 942 N N . HIS A 1 120 ? 6.820 -6.019 -0.560 1.00 79.25 120 HIS A N 1
ATOM 943 C CA . HIS A 1 120 ? 5.853 -5.645 -1.594 1.00 79.25 120 HIS A CA 1
ATOM 944 C C . HIS A 1 120 ? 5.854 -4.143 -1.931 1.00 79.25 120 HIS A C 1
ATOM 946 O O . HIS A 1 120 ? 4.975 -3.655 -2.634 1.00 79.25 120 HIS A O 1
ATOM 952 N N . GLY A 1 121 ? 6.812 -3.362 -1.418 1.00 79.25 121 GLY A N 1
ATOM 953 C CA . GLY A 1 121 ? 6.955 -1.942 -1.771 1.00 79.25 121 GLY A CA 1
ATOM 954 C C . GLY A 1 121 ? 5.886 -1.000 -1.194 1.00 79.25 121 GLY A C 1
ATOM 955 O O . GLY A 1 121 ? 5.973 0.213 -1.392 1.00 79.25 121 GLY A O 1
ATOM 956 N N . LEU A 1 122 ? 4.950 -1.504 -0.387 1.00 82.94 122 LEU A N 1
ATOM 957 C CA . LEU A 1 122 ? 3.820 -0.765 0.197 1.00 82.94 122 LEU A CA 1
ATOM 958 C C . LEU A 1 122 ? 4.211 0.115 1.404 1.00 82.94 122 LEU A C 1
ATOM 960 O O . LEU A 1 122 ? 3.378 0.532 2.207 1.00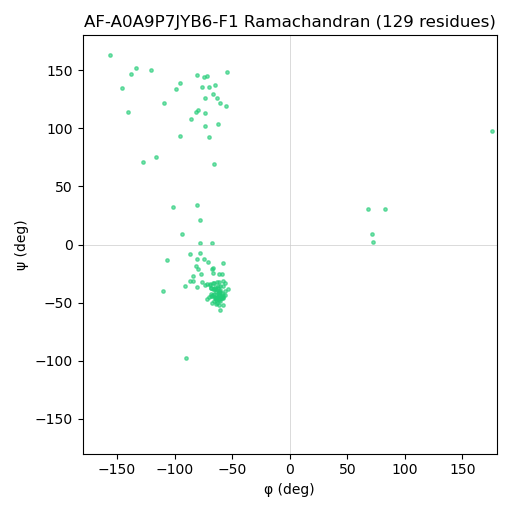 82.94 122 LEU A O 1
ATOM 964 N N . ASN A 1 123 ? 5.493 0.465 1.522 1.00 80.94 123 ASN A N 1
ATOM 965 C CA . ASN A 1 123 ? 6.033 1.294 2.602 1.00 80.94 123 ASN A CA 1
ATOM 966 C C . ASN A 1 123 ? 5.390 2.685 2.692 1.00 80.94 123 ASN A C 1
ATOM 968 O O . ASN A 1 123 ? 5.386 3.288 3.763 1.00 80.94 123 ASN A O 1
ATOM 972 N N . ALA A 1 124 ? 4.857 3.209 1.586 1.00 79.44 124 ALA A N 1
ATOM 973 C CA . ALA A 1 124 ? 4.158 4.492 1.580 1.00 79.44 124 ALA A CA 1
ATOM 974 C C . ALA A 1 124 ? 2.847 4.460 2.385 1.00 79.44 124 ALA A C 1
ATOM 976 O O . ALA A 1 124 ? 2.440 5.496 2.905 1.00 79.44 124 ALA A O 1
ATOM 977 N N . LEU A 1 125 ? 2.244 3.277 2.549 1.00 81.56 125 LEU A N 1
ATOM 978 C CA . LEU A 1 125 ? 1.036 3.055 3.346 1.00 81.56 125 LEU A CA 1
ATOM 979 C C . LEU A 1 125 ? 1.349 2.789 4.830 1.00 81.56 125 LEU A C 1
ATOM 981 O O . LEU A 1 125 ? 0.444 2.743 5.660 1.00 81.56 125 LEU A O 1
ATOM 985 N N . LEU A 1 126 ? 2.627 2.630 5.204 1.00 75.75 126 LEU A N 1
ATOM 986 C CA . LEU A 1 126 ? 3.017 2.459 6.604 1.00 75.75 126 LEU A CA 1
ATOM 987 C C . LEU A 1 126 ? 2.907 3.783 7.361 1.00 75.75 126 LEU A C 1
ATOM 989 O O . LEU A 1 126 ? 3.687 4.722 7.171 1.00 75.75 126 LEU A O 1
ATOM 993 N N . ILE A 1 127 ? 1.969 3.836 8.304 1.00 65.00 127 ILE A N 1
ATOM 994 C CA . ILE A 1 127 ? 1.730 5.028 9.115 1.00 65.00 127 ILE A CA 1
ATOM 995 C C . ILE A 1 127 ? 2.486 4.918 10.434 1.00 65.00 127 ILE A C 1
ATOM 997 O O . ILE A 1 127 ? 1.980 4.432 11.440 1.00 65.00 127 ILE A O 1
ATOM 1001 N N . GLY A 1 128 ? 3.700 5.471 10.446 1.00 53.06 128 GLY A N 1
ATOM 1002 C CA . GLY A 1 128 ? 4.394 5.832 11.683 1.00 53.06 128 GLY A CA 1
ATOM 1003 C C . GLY A 1 128 ? 5.155 4.723 12.403 1.00 53.06 128 GLY A C 1
ATOM 1004 O O . GLY A 1 128 ? 5.294 4.821 13.613 1.00 53.06 128 GLY A O 1
ATOM 1005 N N . PHE A 1 129 ? 5.691 3.738 11.682 1.00 43.94 129 PHE A N 1
ATOM 1006 C CA . PHE A 1 129 ? 6.828 2.939 12.168 1.00 43.94 129 PHE A CA 1
ATOM 1007 C C . PHE A 1 129 ? 8.143 3.395 11.519 1.00 43.94 129 PHE A C 1
ATOM 1009 O O . PHE A 1 129 ? 9.022 2.586 11.235 1.00 43.94 129 PHE A O 1
ATOM 1016 N N . SER A 1 130 ? 8.252 4.692 11.213 1.00 33.31 130 SER A N 1
ATOM 1017 C CA . SER A 1 130 ? 9.568 5.287 10.997 1.00 33.31 130 SER A CA 1
ATOM 1018 C C . SER A 1 130 ? 10.136 5.538 12.382 1.00 33.31 130 SER A C 1
ATOM 1020 O O . SER A 1 130 ? 9.523 6.280 13.150 1.00 33.31 130 SER A O 1
ATOM 1022 N N . HIS A 1 131 ? 11.225 4.837 12.679 1.00 34.09 131 HIS A N 1
ATOM 1023 C CA . HIS A 1 131 ? 12.137 5.161 13.766 1.00 34.09 131 HIS A CA 1
ATOM 1024 C C . HIS A 1 131 ? 12.676 6.590 13.597 1.00 34.09 131 HIS A C 1
ATOM 1026 O O . HIS A 1 131 ? 12.639 7.090 12.441 1.00 34.09 131 HIS A O 1
#

Radius of gyration: 15.95 Å; Cα contacts (8 Å, |Δi|>4): 128; chains: 1; bounding box: 53×33×40 Å

Sequence (131 aa):
MEYESETHEARTTNSSYEDAAAYITQYLDAPVKKKNPGAKLLLLQALVVEFGISKQPPASISSATKLLKASVHVNVNDYVAKRGKDQSELQQIMQPSKKALRKDLRRSSRRSSLKWVKEHGLNALLIGFSH

Foldseek 3Di:
DDDDDPPPPPPVLVVLQVVLLVLLVVCLVPPDQDPDQVSLLSNLQSVCSNLVQDPDRDPHNVVSLVSCLVFAAAAPQLCVVCGPPHSVSSNVRGDPDLVRSVVVVVVDPSHDDPVSCVSSSVVSNDRPPPD